Protein AF-A0A960Y5R4-F1 (afdb_monomer_lite)

Radius of gyration: 19.15 Å; chains: 1; bounding box: 52×48×46 Å

Structure (mmCIF, N/CA/C/O backbone):
data_AF-A0A960Y5R4-F1
#
_entry.id   AF-A0A960Y5R4-F1
#
loop_
_atom_site.group_PDB
_atom_site.id
_atom_site.type_symbol
_atom_site.label_atom_id
_atom_site.label_alt_id
_atom_site.label_comp_id
_atom_site.label_asym_id
_atom_site.label_entity_id
_atom_site.label_seq_id
_atom_site.pdbx_PDB_ins_code
_atom_site.Cartn_x
_atom_site.Cartn_y
_atom_site.Cartn_z
_atom_site.occupancy
_atom_site.B_iso_or_equiv
_atom_site.auth_seq_id
_atom_site.auth_comp_id
_atom_site.auth_asym_id
_atom_site.auth_atom_id
_atom_site.pdbx_PDB_model_num
ATOM 1 N N . MET A 1 1 ? -28.288 23.521 11.821 1.00 41.41 1 MET A N 1
ATOM 2 C CA . MET A 1 1 ? -27.654 22.452 11.020 1.00 41.41 1 MET A CA 1
ATOM 3 C C . MET A 1 1 ? -26.180 22.797 10.894 1.00 41.41 1 MET A C 1
ATOM 5 O O . MET A 1 1 ? -25.850 23.719 10.162 1.00 41.41 1 MET A O 1
ATOM 9 N N . THR A 1 2 ? -25.308 22.177 11.687 1.00 49.03 2 THR A N 1
ATOM 10 C CA . THR A 1 2 ? -23.858 22.396 11.593 1.00 49.03 2 THR A CA 1
ATOM 11 C C . THR A 1 2 ? -23.324 21.595 10.409 1.00 49.03 2 THR A C 1
ATOM 13 O O . THR A 1 2 ? -23.603 20.404 10.284 1.00 49.03 2 THR A O 1
ATOM 16 N N . ALA A 1 3 ? -22.623 22.264 9.492 1.00 45.97 3 ALA A N 1
ATOM 17 C CA . ALA A 1 3 ? -21.979 21.599 8.366 1.00 45.97 3 ALA A CA 1
ATOM 18 C C . ALA A 1 3 ? -20.992 20.537 8.889 1.00 45.97 3 ALA A C 1
ATOM 20 O O . ALA A 1 3 ? -20.327 20.786 9.901 1.00 45.97 3 ALA A O 1
ATOM 21 N N . PRO A 1 4 ? -20.887 19.362 8.240 1.00 54.28 4 PRO A N 1
ATOM 22 C CA . PRO A 1 4 ? -19.887 18.377 8.620 1.00 54.28 4 PRO A CA 1
ATOM 23 C C . PRO A 1 4 ? -18.491 19.016 8.533 1.00 54.28 4 PRO A C 1
ATOM 25 O O . PRO A 1 4 ? -18.235 19.785 7.600 1.00 54.28 4 PRO A O 1
ATOM 28 N N . PRO A 1 5 ? -17.596 18.740 9.497 1.00 56.16 5 PRO A N 1
ATOM 29 C CA . PRO A 1 5 ? -16.270 19.341 9.519 1.00 56.16 5 PRO A CA 1
ATOM 30 C C . PRO A 1 5 ? -15.531 19.051 8.203 1.00 56.16 5 PRO A C 1
ATOM 32 O O . PRO A 1 5 ? -15.645 17.943 7.663 1.00 56.16 5 PRO A O 1
ATOM 35 N N . PRO A 1 6 ? -14.784 20.028 7.656 1.00 58.69 6 PRO A N 1
ATOM 36 C CA . PRO A 1 6 ? -14.103 19.861 6.383 1.00 58.69 6 PRO A CA 1
ATOM 37 C C . PRO A 1 6 ? -13.116 18.697 6.465 1.00 58.69 6 PRO A C 1
ATOM 39 O O . PRO A 1 6 ? -12.304 18.596 7.385 1.00 58.69 6 PRO A O 1
ATOM 42 N N . THR A 1 7 ? -13.172 17.797 5.484 1.00 64.44 7 THR A N 1
ATOM 43 C CA . THR A 1 7 ? -12.215 16.695 5.388 1.00 64.44 7 THR A CA 1
ATOM 44 C C . THR A 1 7 ? -10.851 17.246 4.978 1.00 64.44 7 THR A C 1
ATOM 46 O O . THR A 1 7 ? -10.581 17.402 3.785 1.00 64.44 7 THR A O 1
ATOM 49 N N . THR A 1 8 ? -9.978 17.528 5.941 1.00 73.31 8 THR A N 1
ATOM 50 C CA . THR A 1 8 ? -8.611 17.974 5.654 1.00 73.31 8 THR A CA 1
ATOM 51 C C . THR A 1 8 ? -7.826 16.829 5.018 1.00 73.31 8 THR A C 1
ATOM 53 O O . THR A 1 8 ? -7.528 15.817 5.655 1.00 73.31 8 THR A O 1
ATOM 56 N N . ARG A 1 9 ? -7.524 16.955 3.723 1.00 78.38 9 ARG A N 1
ATOM 57 C CA . ARG A 1 9 ? -6.594 16.060 3.026 1.00 78.38 9 ARG A CA 1
ATOM 58 C C . ARG A 1 9 ? -5.165 16.483 3.343 1.00 78.38 9 ARG A C 1
ATOM 60 O O . ARG A 1 9 ? -4.854 17.670 3.336 1.00 78.38 9 ARG A O 1
ATOM 67 N N . LEU A 1 10 ? -4.293 15.509 3.582 1.00 87.56 10 LEU A N 1
ATOM 68 C CA . LEU A 1 10 ? -2.868 15.768 3.763 1.00 87.56 10 LEU A CA 1
ATOM 69 C C . LEU A 1 10 ? -2.205 15.923 2.392 1.00 87.56 10 LEU A C 1
ATOM 71 O O . LEU A 1 10 ? -1.852 14.934 1.751 1.00 87.56 10 LEU A O 1
ATOM 75 N N . ALA A 1 11 ? -2.035 17.172 1.955 1.00 89.12 11 ALA A N 1
ATOM 76 C CA . ALA A 1 11 ? -1.435 17.495 0.661 1.00 89.12 11 ALA A CA 1
ATOM 77 C C . ALA A 1 11 ? -0.023 16.904 0.496 1.00 89.12 11 ALA A C 1
ATOM 79 O O . ALA A 1 11 ? 0.328 16.453 -0.591 1.00 89.12 11 ALA A O 1
ATOM 80 N N . SER A 1 12 ? 0.759 16.829 1.578 1.00 91.31 12 SER A N 1
ATOM 81 C CA . SER A 1 12 ? 2.093 16.216 1.580 1.00 91.31 12 SER A CA 1
ATOM 82 C C . SER A 1 12 ? 2.067 14.731 1.203 1.00 91.31 12 SER A C 1
ATOM 84 O O . SER A 1 12 ? 2.907 14.279 0.429 1.00 91.31 12 SER A O 1
ATOM 86 N N . VAL A 1 13 ? 1.078 13.976 1.695 1.00 90.88 13 VAL A N 1
ATOM 87 C CA . VAL A 1 13 ? 0.918 12.545 1.390 1.00 90.88 13 VAL A CA 1
ATOM 88 C C . VAL A 1 13 ? 0.520 12.349 -0.069 1.00 90.88 13 VAL A C 1
ATOM 90 O O . VAL A 1 13 ? 1.068 11.483 -0.750 1.00 90.88 13 VAL A O 1
ATOM 93 N N . ASP A 1 14 ? -0.415 13.161 -0.563 1.00 90.50 14 ASP A N 1
ATOM 94 C CA . ASP A 1 14 ? -0.856 13.086 -1.954 1.00 90.50 14 ASP A CA 1
ATOM 95 C C . ASP A 1 14 ? 0.278 13.477 -2.925 1.00 90.50 14 ASP A C 1
ATOM 97 O O . ASP A 1 14 ? 0.497 12.769 -3.913 1.00 90.50 14 ASP A O 1
ATOM 101 N N . ALA A 1 15 ? 1.051 14.525 -2.612 1.00 93.06 15 ALA A N 1
ATOM 102 C CA . ALA A 1 15 ? 2.211 14.952 -3.396 1.00 93.06 15 ALA A CA 1
ATOM 103 C C . ALA A 1 15 ? 3.315 13.882 -3.429 1.00 93.06 15 ALA A C 1
ATOM 105 O O . ALA A 1 15 ? 3.788 13.512 -4.504 1.00 93.06 15 ALA A O 1
ATOM 106 N N . LEU A 1 16 ? 3.683 13.323 -2.271 1.00 93.62 16 LEU A N 1
ATOM 107 C CA . LEU A 1 16 ? 4.721 12.294 -2.184 1.00 93.62 16 LEU A CA 1
ATOM 108 C C . LEU A 1 16 ? 4.302 10.987 -2.877 1.00 93.62 16 LEU A C 1
ATOM 110 O O . LEU A 1 16 ? 5.133 10.323 -3.503 1.00 93.62 16 LEU A O 1
ATOM 114 N N . ARG A 1 17 ? 3.010 10.634 -2.842 1.00 90.81 17 ARG A N 1
ATOM 115 C CA . ARG A 1 17 ? 2.483 9.492 -3.604 1.00 90.81 17 ARG A CA 1
ATOM 116 C C . ARG A 1 17 ? 2.622 9.724 -5.108 1.00 90.81 17 ARG A C 1
ATOM 118 O O . ARG A 1 17 ? 3.082 8.825 -5.807 1.00 90.81 17 ARG A O 1
ATOM 125 N N . GLY A 1 18 ? 2.249 10.911 -5.589 1.00 92.94 18 GLY A N 1
ATOM 126 C CA . GLY A 1 18 ? 2.388 11.286 -6.998 1.00 92.94 18 GLY A CA 1
ATOM 127 C C . GLY A 1 18 ? 3.843 11.259 -7.463 1.00 92.94 18 GLY A C 1
ATOM 128 O O . GLY A 1 18 ? 4.144 10.656 -8.490 1.00 92.94 18 GLY A O 1
ATOM 129 N N . LEU A 1 19 ? 4.755 11.818 -6.662 1.00 94.81 19 LEU A N 1
ATOM 130 C CA . LEU A 1 19 ? 6.191 11.790 -6.943 1.00 94.81 19 LEU A CA 1
ATOM 131 C C . LEU A 1 19 ? 6.725 10.356 -7.026 1.00 94.81 19 LEU A C 1
ATOM 133 O O . LEU A 1 19 ? 7.430 10.015 -7.971 1.00 94.81 19 LEU A O 1
ATOM 137 N N . THR A 1 20 ? 6.350 9.499 -6.074 1.00 93.94 20 THR A N 1
ATOM 138 C CA . THR A 1 20 ? 6.778 8.094 -6.075 1.00 93.94 20 THR A CA 1
ATOM 139 C C . THR A 1 20 ? 6.245 7.3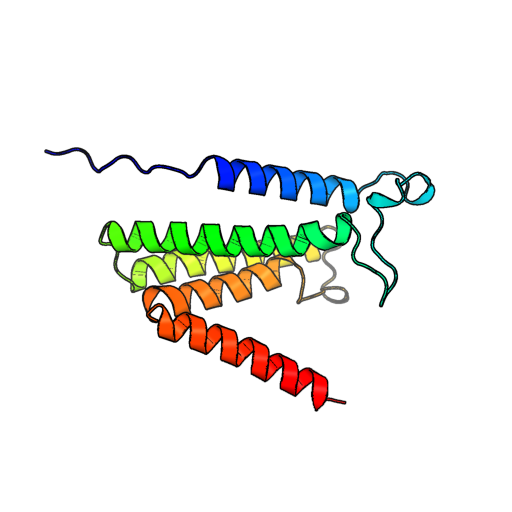43 -7.301 1.00 93.94 20 THR A C 1
ATOM 141 O O . THR A 1 20 ? 6.983 6.579 -7.916 1.00 93.94 20 THR A O 1
ATOM 144 N N . MET A 1 21 ? 4.993 7.586 -7.708 1.00 92.56 21 MET A N 1
ATOM 145 C CA . MET A 1 21 ? 4.428 7.006 -8.935 1.00 92.56 21 MET A CA 1
ATOM 146 C C . MET A 1 21 ? 5.163 7.490 -10.193 1.00 92.56 21 MET A C 1
ATOM 148 O O . MET A 1 21 ? 5.473 6.683 -11.065 1.00 92.56 21 MET A O 1
ATOM 152 N N . ALA A 1 22 ? 5.487 8.782 -10.281 1.00 93.75 22 ALA A N 1
ATOM 153 C CA . ALA A 1 22 ? 6.272 9.319 -11.391 1.00 93.75 22 ALA A CA 1
ATOM 154 C C . ALA A 1 22 ? 7.673 8.686 -11.440 1.00 93.75 22 ALA A C 1
ATOM 156 O O . ALA A 1 22 ? 8.121 8.251 -12.499 1.00 93.75 22 ALA A O 1
ATOM 157 N N . ALA A 1 23 ? 8.331 8.548 -10.285 1.00 92.88 23 ALA A N 1
ATOM 158 C CA . ALA A 1 23 ? 9.627 7.888 -10.182 1.00 92.88 23 ALA A CA 1
ATOM 159 C C . ALA A 1 23 ? 9.562 6.416 -10.627 1.00 92.88 23 ALA A C 1
ATOM 161 O O . ALA A 1 23 ? 10.446 5.974 -11.357 1.00 92.88 23 ALA A O 1
ATOM 162 N N . MET A 1 24 ? 8.498 5.677 -10.274 1.00 93.06 24 MET A N 1
ATOM 163 C CA . MET A 1 24 ? 8.272 4.306 -10.764 1.00 93.06 24 MET A CA 1
ATOM 164 C C . MET A 1 24 ? 8.218 4.234 -12.288 1.00 93.06 24 MET A C 1
ATOM 166 O O . MET A 1 24 ? 8.786 3.317 -12.873 1.00 93.06 24 MET A O 1
ATOM 170 N N . ILE A 1 25 ? 7.541 5.185 -12.936 1.00 91.19 25 ILE A N 1
ATOM 171 C CA . ILE A 1 25 ? 7.448 5.219 -14.400 1.00 91.19 25 ILE A CA 1
ATOM 172 C C . ILE A 1 25 ? 8.839 5.409 -15.007 1.00 91.19 25 ILE A C 1
ATOM 174 O O . ILE A 1 25 ? 9.199 4.658 -15.912 1.00 91.19 25 ILE A O 1
ATOM 178 N N . VAL A 1 26 ? 9.624 6.349 -14.471 1.00 90.44 26 VAL A N 1
ATOM 179 C CA . VAL A 1 26 ? 10.979 6.662 -14.950 1.00 90.44 26 VAL A CA 1
ATOM 180 C C . VAL A 1 26 ? 11.918 5.459 -14.837 1.00 90.44 26 VAL A C 1
ATOM 182 O O . VAL A 1 26 ? 12.619 5.150 -15.796 1.00 90.44 26 VAL A O 1
ATOM 185 N N . VAL A 1 27 ? 11.934 4.761 -13.695 1.00 90.12 27 VAL A N 1
ATOM 186 C CA . VAL A 1 27 ? 12.859 3.626 -13.499 1.00 90.12 27 VAL A CA 1
ATOM 187 C C . VAL A 1 27 ? 12.430 2.365 -14.249 1.00 90.12 27 VAL A C 1
ATOM 189 O O . VAL A 1 27 ? 13.287 1.585 -14.651 1.00 90.12 27 VAL A O 1
ATOM 192 N N . ASN A 1 28 ? 11.125 2.179 -14.478 1.00 89.19 28 ASN A N 1
ATOM 193 C CA . ASN A 1 28 ? 10.607 1.018 -15.207 1.00 89.19 28 ASN A CA 1
ATOM 194 C C . ASN A 1 28 ? 10.622 1.207 -16.729 1.00 89.19 28 ASN A C 1
ATOM 196 O O . ASN A 1 28 ? 10.609 0.219 -17.458 1.00 89.19 28 ASN A O 1
ATOM 200 N N . ASN A 1 29 ? 10.626 2.453 -17.216 1.00 88.12 29 ASN A N 1
ATOM 201 C CA . ASN A 1 29 ? 10.564 2.770 -18.645 1.00 88.12 29 ASN A CA 1
ATOM 202 C C . ASN A 1 29 ? 11.632 3.807 -19.037 1.00 88.12 29 ASN A C 1
ATOM 204 O O . ASN A 1 29 ? 11.289 4.902 -19.486 1.00 88.12 29 ASN A O 1
ATOM 208 N N . PRO A 1 30 ? 12.933 3.490 -18.912 1.00 83.00 30 PRO A N 1
ATOM 209 C CA . PRO A 1 30 ? 14.006 4.443 -19.207 1.00 83.00 30 PRO A CA 1
ATOM 210 C C . PRO A 1 30 ? 14.184 4.742 -20.709 1.00 83.00 30 PRO A C 1
ATOM 212 O O . PRO A 1 30 ? 15.068 5.512 -21.080 1.00 83.00 30 PRO A O 1
ATOM 215 N N . GLY A 1 31 ? 13.406 4.106 -21.595 1.00 84.31 31 GLY A N 1
ATOM 216 C CA . GLY A 1 31 ? 13.575 4.152 -23.052 1.00 84.31 31 GLY A CA 1
ATOM 217 C C . GLY A 1 31 ? 14.774 3.324 -23.526 1.00 84.31 31 GLY A C 1
ATOM 218 O O . GLY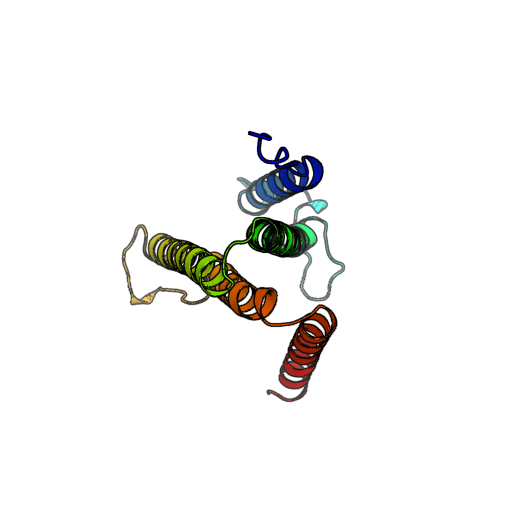 A 1 31 ? 14.609 2.395 -24.309 1.00 84.31 31 GLY A O 1
ATOM 219 N N . SER A 1 32 ? 15.967 3.603 -22.990 1.00 85.19 32 SER A N 1
ATOM 220 C CA . SER A 1 32 ? 17.185 2.817 -23.207 1.00 85.19 32 SER A CA 1
ATOM 221 C C . SER A 1 32 ? 17.864 2.464 -21.884 1.00 85.19 32 SER A C 1
ATOM 223 O O . SER A 1 32 ? 18.354 3.331 -21.159 1.00 85.19 32 SER A O 1
ATOM 225 N N . TRP A 1 33 ? 17.955 1.165 -21.594 1.00 82.81 33 TRP A N 1
ATOM 226 C CA . TRP A 1 33 ? 18.627 0.648 -20.397 1.00 82.81 33 TRP A CA 1
ATOM 227 C C . TRP A 1 33 ? 20.133 0.950 -20.374 1.00 82.81 33 TRP A C 1
ATOM 229 O O . TRP A 1 33 ? 20.714 1.068 -19.296 1.00 82.81 33 TRP A O 1
ATOM 239 N N . SER A 1 34 ? 20.770 1.110 -21.542 1.00 82.00 34 SER A N 1
ATOM 240 C CA . SER A 1 34 ? 22.205 1.413 -21.649 1.00 82.00 34 SER A CA 1
ATOM 241 C C . SER A 1 34 ? 22.533 2.886 -21.392 1.00 82.00 34 SER A C 1
ATOM 243 O O . SER A 1 34 ? 23.625 3.189 -20.919 1.00 82.00 34 SER A O 1
ATOM 245 N N . ALA A 1 35 ? 21.585 3.795 -21.639 1.00 83.62 35 ALA A N 1
ATOM 246 C CA . ALA A 1 35 ? 21.726 5.230 -21.371 1.00 83.62 35 ALA A CA 1
ATOM 247 C C . ALA A 1 35 ? 21.244 5.633 -19.961 1.00 83.62 35 ALA A C 1
ATOM 249 O O . ALA A 1 35 ? 21.276 6.805 -19.587 1.00 83.62 35 ALA A O 1
ATOM 250 N N . MET A 1 36 ? 20.777 4.668 -19.168 1.00 85.44 36 MET A N 1
ATOM 251 C CA . MET A 1 36 ? 20.159 4.914 -17.873 1.00 85.44 36 MET A CA 1
ATOM 252 C C . MET A 1 36 ? 21.190 5.327 -16.817 1.00 85.44 36 MET A C 1
ATOM 254 O O . MET A 1 36 ? 22.149 4.602 -16.526 1.00 85.44 36 MET A O 1
ATOM 258 N N . HIS A 1 37 ? 20.961 6.487 -16.197 1.00 85.06 37 HIS A N 1
ATOM 259 C CA . HIS A 1 37 ? 21.876 7.045 -15.206 1.00 85.06 37 HIS A CA 1
ATOM 260 C C . HIS A 1 37 ? 22.150 6.039 -14.063 1.00 85.06 37 HIS A C 1
ATOM 262 O O . HIS A 1 37 ? 21.203 5.450 -13.534 1.00 85.06 37 HIS A O 1
ATOM 268 N N . PRO A 1 38 ? 23.413 5.830 -13.631 1.00 84.44 38 PRO A N 1
ATOM 269 C CA . PRO A 1 38 ? 23.778 4.795 -12.655 1.00 84.44 38 PRO A CA 1
ATOM 270 C C . PRO A 1 38 ? 22.986 4.800 -11.344 1.00 84.44 38 PRO A C 1
ATOM 272 O O . PRO A 1 38 ? 22.731 3.731 -10.787 1.00 84.44 38 PRO A O 1
ATOM 275 N N . TRP A 1 39 ? 22.577 5.985 -10.888 1.00 83.75 39 TRP A N 1
ATOM 276 C CA . TRP A 1 39 ? 21.774 6.178 -9.678 1.00 83.75 39 TRP A CA 1
ATOM 277 C C . TRP A 1 39 ? 20.316 5.721 -9.813 1.00 83.75 39 TRP A C 1
ATOM 279 O O . TRP A 1 39 ? 19.677 5.427 -8.808 1.00 83.75 39 TRP A O 1
ATOM 289 N N . LEU A 1 40 ? 19.789 5.650 -11.036 1.00 85.44 40 LEU A N 1
ATOM 290 C CA . LEU A 1 40 ? 18.430 5.178 -11.307 1.00 85.44 40 LEU A CA 1
ATOM 291 C C . LEU A 1 40 ? 18.376 3.668 -11.559 1.00 85.44 40 LEU A C 1
ATOM 293 O O . LEU A 1 40 ? 17.288 3.113 -11.641 1.00 85.44 40 LEU A O 1
ATOM 297 N N . ARG A 1 41 ? 19.525 2.992 -11.686 1.00 86.69 41 ARG A N 1
ATOM 298 C CA . ARG A 1 41 ? 19.603 1.537 -11.894 1.00 86.69 41 ARG A CA 1
ATOM 299 C C . ARG A 1 41 ? 19.401 0.783 -10.575 1.00 86.69 41 ARG A C 1
ATOM 301 O O . ARG A 1 41 ? 19.802 1.272 -9.526 1.00 86.69 41 ARG A O 1
ATOM 308 N N . HIS A 1 42 ? 18.826 -0.416 -10.640 1.00 89.06 42 HIS A N 1
ATOM 309 C CA . HIS A 1 42 ? 18.585 -1.295 -9.485 1.00 89.06 42 HIS A CA 1
ATOM 310 C C . HIS A 1 42 ? 19.848 -1.985 -9.011 1.00 89.06 42 HIS A C 1
ATOM 312 O O . HIS A 1 42 ? 20.533 -2.578 -9.844 1.00 89.06 42 HIS A O 1
ATOM 318 N N . ALA A 1 43 ? 20.184 -1.909 -7.717 1.00 88.38 43 ALA A N 1
ATOM 319 C CA . ALA A 1 43 ? 21.386 -2.526 -7.145 1.00 88.38 43 ALA A CA 1
ATOM 320 C C . ALA A 1 43 ? 21.546 -4.006 -7.541 1.00 88.38 43 ALA A C 1
ATOM 322 O O . ALA A 1 43 ? 20.551 -4.723 -7.654 1.00 88.38 43 ALA A O 1
ATOM 323 N N . PRO A 1 44 ? 22.789 -4.478 -7.772 1.00 88.31 44 PRO A N 1
ATOM 324 C CA . PRO A 1 44 ? 23.021 -5.910 -7.858 1.00 88.31 44 PRO A CA 1
ATOM 325 C C . PRO A 1 44 ? 22.600 -6.567 -6.541 1.00 88.31 44 PRO A C 1
ATOM 327 O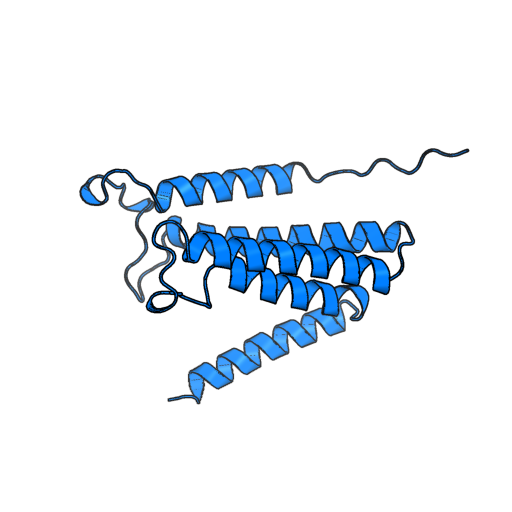 O . PRO A 1 44 ? 22.615 -5.939 -5.480 1.00 88.31 44 PRO A O 1
ATOM 330 N N . TRP A 1 45 ? 22.230 -7.840 -6.612 1.00 85.12 45 TRP A N 1
ATOM 331 C CA . TRP A 1 45 ? 21.823 -8.598 -5.436 1.00 85.12 45 TRP A CA 1
ATOM 332 C C . TRP A 1 45 ? 22.921 -8.588 -4.360 1.00 85.12 45 TRP A C 1
ATOM 334 O O . TRP A 1 45 ? 24.088 -8.822 -4.667 1.00 85.12 45 TRP A O 1
ATOM 344 N N . GLY A 1 46 ? 22.558 -8.278 -3.112 1.00 82.00 46 GLY A N 1
ATOM 345 C CA . GLY A 1 46 ? 23.509 -8.117 -2.001 1.00 82.00 46 GLY A CA 1
ATOM 346 C C . GLY A 1 46 ? 24.321 -6.812 -2.016 1.00 82.00 46 GLY A C 1
ATOM 347 O O . GLY A 1 46 ? 25.131 -6.588 -1.121 1.00 82.00 46 GLY A O 1
ATOM 348 N N . GLY A 1 47 ? 24.114 -5.944 -3.010 1.00 84.81 47 GLY A N 1
ATOM 349 C CA . GLY A 1 47 ? 24.702 -4.609 -3.062 1.00 84.81 47 GLY A CA 1
ATOM 350 C C . GLY A 1 47 ? 23.967 -3.595 -2.184 1.00 84.81 47 GLY A C 1
ATOM 351 O O . GLY A 1 47 ? 22.865 -3.834 -1.691 1.00 84.81 47 GLY A O 1
ATOM 352 N N . TRP A 1 48 ? 24.573 -2.418 -2.026 1.00 84.25 48 TRP A N 1
ATOM 353 C CA . TRP A 1 48 ? 23.939 -1.299 -1.332 1.00 84.25 48 TRP A CA 1
ATOM 354 C C . TRP A 1 48 ? 22.702 -0.805 -2.103 1.00 84.25 48 TRP A C 1
ATOM 356 O O . TRP A 1 48 ? 22.809 -0.604 -3.319 1.00 84.25 48 TRP A O 1
ATOM 366 N N . PRO A 1 49 ? 21.555 -0.576 -1.429 1.00 85.75 49 PRO A N 1
ATOM 367 C CA . PRO A 1 49 ? 20.341 -0.094 -2.078 1.00 85.75 49 PRO A CA 1
ATOM 368 C C . PRO A 1 49 ? 20.585 1.216 -2.827 1.00 85.75 49 PRO A C 1
ATOM 370 O O . PRO A 1 49 ? 21.141 2.168 -2.276 1.00 85.75 49 PRO A O 1
ATOM 373 N N . ARG A 1 50 ? 20.138 1.281 -4.081 1.00 88.19 50 ARG A N 1
ATOM 374 C CA . ARG A 1 50 ? 20.149 2.507 -4.884 1.00 88.19 50 ARG A CA 1
ATOM 375 C C . ARG A 1 50 ? 18.825 3.255 -4.733 1.00 88.19 50 ARG A C 1
ATOM 377 O O . ARG A 1 50 ? 17.827 2.653 -4.339 1.00 88.19 50 ARG A O 1
ATOM 384 N N . PRO A 1 51 ? 18.758 4.555 -5.080 1.00 87.62 51 PRO A N 1
ATOM 385 C CA . PRO A 1 51 ? 17.511 5.317 -5.012 1.00 87.62 51 PRO A CA 1
ATOM 386 C C . PRO A 1 51 ? 16.320 4.631 -5.692 1.00 87.62 51 PRO A C 1
ATOM 388 O O . PRO A 1 51 ? 15.213 4.679 -5.166 1.00 87.62 51 PRO A O 1
ATOM 391 N N . ALA A 1 52 ? 16.551 3.935 -6.810 1.00 88.94 52 ALA A N 1
ATOM 392 C CA . ALA A 1 52 ? 15.519 3.171 -7.510 1.00 88.94 52 ALA A CA 1
ATOM 393 C C . ALA A 1 52 ? 14.907 2.037 -6.669 1.00 88.94 52 ALA A C 1
ATOM 395 O O . ALA A 1 52 ? 13.713 1.758 -6.779 1.00 88.94 52 ALA A O 1
ATOM 396 N N . ASP A 1 53 ? 15.697 1.431 -5.782 1.00 90.50 53 ASP A N 1
ATOM 397 C CA . ASP A 1 53 ? 15.275 0.323 -4.922 1.00 90.50 53 ASP A CA 1
ATOM 398 C C . ASP A 1 53 ? 14.392 0.803 -3.757 1.00 90.50 53 ASP A C 1
ATOM 400 O O . ASP A 1 53 ? 13.611 0.029 -3.205 1.00 90.50 53 ASP A O 1
ATOM 404 N N . LEU A 1 54 ? 14.452 2.097 -3.413 1.00 91.12 54 LEU A N 1
ATOM 405 C CA . LEU A 1 54 ? 13.646 2.706 -2.348 1.00 91.12 54 LEU A CA 1
ATOM 406 C C . LEU A 1 54 ? 12.260 3.166 -2.815 1.00 91.12 54 LEU A C 1
ATOM 408 O O . LEU A 1 54 ? 11.372 3.377 -1.984 1.00 91.12 54 LEU A O 1
ATOM 412 N N . ILE A 1 55 ? 12.043 3.294 -4.126 1.00 92.94 55 ILE A N 1
ATOM 413 C CA . ILE A 1 55 ? 10.782 3.790 -4.695 1.00 92.94 55 ILE A CA 1
ATOM 414 C C . ILE A 1 55 ? 9.618 2.869 -4.308 1.00 92.94 55 ILE A C 1
ATOM 416 O O . ILE A 1 55 ? 8.598 3.328 -3.791 1.00 92.94 55 ILE A O 1
ATOM 420 N N . PHE A 1 56 ? 9.763 1.559 -4.524 1.00 90.25 56 PHE A N 1
ATOM 421 C CA . PHE A 1 56 ? 8.691 0.601 -4.247 1.00 90.25 56 PHE A CA 1
ATOM 422 C C . PHE A 1 56 ? 8.358 0.465 -2.747 1.00 90.25 56 PHE A C 1
ATOM 424 O O . PHE A 1 56 ? 7.177 0.574 -2.404 1.00 90.25 56 PHE A O 1
ATOM 431 N N . PRO A 1 57 ? 9.337 0.330 -1.828 1.00 91.75 57 PRO A N 1
ATOM 432 C CA . PRO A 1 57 ? 9.079 0.385 -0.387 1.00 91.75 57 PRO A CA 1
ATOM 433 C C . PRO A 1 57 ? 8.381 1.676 0.058 1.00 91.75 57 PRO A C 1
ATOM 435 O O . PRO A 1 57 ? 7.407 1.624 0.811 1.00 91.75 57 PRO A O 1
ATOM 438 N N . THR A 1 58 ? 8.822 2.829 -0.457 1.00 93.75 58 THR A N 1
ATOM 439 C CA . THR A 1 58 ? 8.211 4.132 -0.145 1.00 93.75 58 THR A CA 1
ATOM 440 C C . THR A 1 58 ? 6.753 4.180 -0.597 1.00 93.75 58 THR A C 1
ATOM 442 O O . THR A 1 58 ? 5.873 4.620 0.143 1.00 93.75 58 THR A O 1
ATOM 445 N N . PHE A 1 59 ? 6.462 3.661 -1.789 1.00 93.19 59 PHE A N 1
ATOM 446 C CA . PHE A 1 59 ? 5.100 3.574 -2.299 1.00 93.19 59 PHE A CA 1
ATOM 447 C C . PHE A 1 59 ? 4.200 2.707 -1.417 1.00 93.19 59 PHE A C 1
ATOM 449 O O . PHE A 1 59 ? 3.104 3.139 -1.057 1.00 93.19 59 PHE A O 1
ATOM 456 N N . LEU A 1 60 ? 4.655 1.509 -1.035 1.00 92.19 60 LEU A N 1
ATOM 457 C CA . LEU A 1 60 ? 3.880 0.617 -0.168 1.00 92.19 60 LEU A CA 1
ATOM 458 C C . LEU A 1 60 ? 3.619 1.237 1.208 1.00 92.19 60 LEU A C 1
ATOM 460 O O . LEU A 1 60 ? 2.500 1.139 1.718 1.00 92.19 60 LEU A O 1
ATOM 464 N N . PHE A 1 61 ? 4.604 1.936 1.775 1.00 93.25 61 PHE A N 1
ATOM 465 C CA . PHE A 1 61 ? 4.423 2.694 3.011 1.00 93.25 61 PHE A CA 1
ATOM 466 C C . PHE A 1 61 ? 3.308 3.742 2.872 1.00 93.25 61 PHE A C 1
ATOM 468 O O . PHE A 1 61 ? 2.385 3.788 3.687 1.00 93.25 61 PHE A O 1
ATOM 475 N N . LEU A 1 62 ? 3.324 4.532 1.794 1.00 93.56 62 LEU A N 1
ATOM 476 C CA . LEU A 1 62 ? 2.300 5.550 1.536 1.00 93.56 62 LEU A CA 1
ATOM 477 C C . LEU A 1 62 ? 0.916 4.956 1.282 1.00 93.56 62 LEU A C 1
ATOM 479 O O . LEU A 1 62 ? -0.084 5.548 1.696 1.00 93.56 62 LEU A O 1
ATOM 483 N N . VAL A 1 63 ? 0.835 3.794 0.627 1.00 91.94 63 VAL A N 1
ATOM 484 C CA . VAL A 1 63 ? -0.419 3.041 0.476 1.00 91.94 63 VAL A CA 1
ATOM 485 C C . VAL A 1 63 ? -0.962 2.637 1.849 1.00 91.94 63 VAL A C 1
ATOM 487 O O . VAL A 1 63 ? -2.152 2.834 2.107 1.00 91.94 63 VAL A O 1
ATOM 490 N N . GLY A 1 64 ? -0.109 2.149 2.752 1.00 92.31 64 GLY A N 1
ATOM 491 C CA . GLY A 1 64 ? -0.478 1.817 4.131 1.00 92.31 64 GLY A CA 1
ATOM 492 C C . GLY A 1 64 ? -0.996 3.027 4.915 1.00 92.31 64 GLY A C 1
ATOM 493 O O . GLY A 1 64 ? -2.112 2.991 5.437 1.00 92.31 64 GLY A O 1
ATOM 494 N N . VAL A 1 65 ? -0.245 4.133 4.919 1.00 92.44 65 VAL A N 1
ATOM 495 C CA . VAL A 1 65 ? -0.644 5.397 5.570 1.00 92.44 65 VAL A CA 1
ATOM 496 C C . VAL A 1 65 ? -1.969 5.911 5.005 1.00 92.44 65 VAL A C 1
ATOM 498 O O . VAL A 1 65 ? -2.896 6.217 5.755 1.00 92.44 65 VAL A O 1
ATOM 501 N N . SER A 1 66 ? -2.104 5.944 3.676 1.00 91.00 66 SER A N 1
ATOM 502 C CA . SER A 1 66 ? -3.337 6.373 3.005 1.00 91.00 66 SER A CA 1
ATOM 503 C C . SER A 1 66 ? -4.530 5.498 3.393 1.00 91.00 66 SER A C 1
ATOM 505 O O . SER A 1 66 ? -5.641 6.004 3.550 1.00 91.00 66 SER A O 1
ATOM 507 N N . THR A 1 67 ? -4.308 4.193 3.565 1.00 91.69 67 THR A N 1
ATOM 508 C CA . THR A 1 67 ? -5.342 3.238 3.978 1.00 91.69 67 THR A CA 1
ATOM 509 C C . THR A 1 67 ? -5.792 3.508 5.408 1.00 91.69 67 THR A C 1
ATOM 511 O O . THR A 1 67 ? -6.989 3.673 5.633 1.00 91.69 67 THR A O 1
ATOM 514 N N . ALA A 1 68 ? -4.861 3.635 6.357 1.00 91.88 68 ALA A N 1
ATOM 515 C CA . ALA A 1 68 ? -5.182 3.932 7.753 1.00 91.88 68 ALA A CA 1
ATOM 516 C C . ALA A 1 68 ? -5.966 5.250 7.885 1.00 91.88 68 ALA A C 1
ATOM 518 O O . ALA A 1 68 ? -7.030 5.277 8.499 1.00 91.88 68 ALA A O 1
ATOM 519 N N . LEU A 1 69 ? -5.516 6.317 7.215 1.00 91.31 69 LEU A N 1
ATOM 520 C CA . LEU A 1 69 ? -6.207 7.613 7.210 1.00 91.31 69 LEU A CA 1
ATOM 521 C C . LEU A 1 69 ? -7.583 7.557 6.527 1.00 91.31 69 LEU A C 1
ATOM 523 O O . LEU A 1 69 ? -8.501 8.285 6.904 1.00 91.31 69 LEU A O 1
ATOM 527 N N . ALA A 1 70 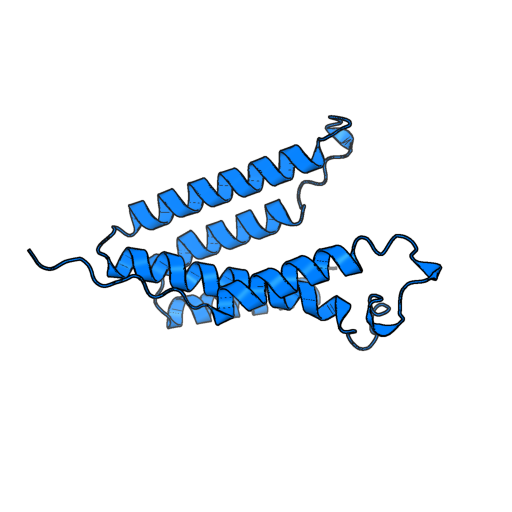? -7.752 6.743 5.483 1.00 90.06 70 ALA A N 1
ATOM 528 C CA . ALA A 1 70 ? -9.035 6.608 4.796 1.00 90.06 70 ALA A CA 1
ATOM 529 C C . ALA A 1 70 ? -10.055 5.807 5.615 1.00 90.06 70 ALA A C 1
ATOM 531 O O . ALA A 1 70 ? -11.226 6.185 5.650 1.00 90.06 70 ALA A O 1
ATOM 532 N N . LEU A 1 71 ? -9.628 4.717 6.257 1.00 92.00 71 LEU A N 1
ATOM 533 C CA . LEU A 1 71 ? -10.498 3.889 7.090 1.00 92.00 71 LEU A CA 1
ATOM 534 C C . LEU A 1 71 ? -10.835 4.595 8.408 1.00 92.00 71 LEU A C 1
ATOM 536 O O . LEU A 1 71 ? -12.012 4.641 8.759 1.00 92.00 71 LEU A O 1
ATOM 540 N N . GLY A 1 72 ? -9.843 5.203 9.071 1.00 91.06 72 GLY A N 1
ATOM 541 C CA . GLY A 1 72 ? -10.019 5.965 10.312 1.00 91.06 72 GLY A CA 1
ATOM 542 C C . GLY A 1 72 ? -11.065 7.063 10.158 1.00 91.06 72 GLY A C 1
ATOM 543 O O . GLY A 1 72 ? -12.094 7.016 10.817 1.00 91.06 72 GLY A O 1
ATOM 544 N N . ARG A 1 73 ? -10.918 7.933 9.149 1.00 90.12 73 ARG A N 1
ATOM 545 C CA . ARG A 1 73 ? -11.897 9.004 8.878 1.00 90.12 73 ARG A CA 1
ATOM 546 C C . ARG A 1 73 ? -13.329 8.511 8.685 1.00 90.12 73 ARG A C 1
ATOM 548 O O . ARG A 1 73 ? -14.267 9.222 9.023 1.00 90.12 73 ARG A O 1
ATOM 555 N N . ARG A 1 74 ? -13.527 7.328 8.093 1.00 91.06 74 ARG A N 1
ATOM 556 C CA . ARG A 1 74 ? -14.879 6.777 7.912 1.00 91.06 74 ARG A CA 1
ATOM 557 C C . ARG A 1 74 ? -15.456 6.257 9.221 1.00 91.06 74 ARG A C 1
ATOM 559 O O . ARG A 1 74 ? -16.650 6.425 9.439 1.00 91.06 74 ARG A O 1
ATOM 566 N N . LEU A 1 75 ? -14.627 5.640 10.059 1.00 91.56 75 LEU A N 1
ATOM 567 C CA . LEU A 1 75 ? -15.027 5.203 11.394 1.00 91.56 75 LEU A CA 1
ATOM 568 C C . LEU A 1 75 ? -15.335 6.411 12.292 1.00 91.56 75 LEU A C 1
ATOM 570 O O . LEU A 1 75 ? -16.380 6.422 12.932 1.00 91.56 75 LEU A O 1
ATOM 574 N N . ASP A 1 76 ? -14.503 7.454 12.251 1.00 90.75 76 ASP A N 1
ATOM 575 C CA . ASP A 1 76 ? -14.704 8.704 13.001 1.00 90.75 76 ASP A CA 1
ATOM 576 C C . ASP A 1 76 ? -15.978 9.444 12.561 1.00 90.75 76 ASP A C 1
ATOM 578 O O . ASP A 1 76 ? -16.655 10.072 13.369 1.00 90.75 76 ASP A O 1
ATOM 582 N N . ALA A 1 77 ? -16.354 9.321 11.284 1.00 89.94 77 ALA A N 1
ATOM 583 C CA . ALA A 1 77 ? -17.613 9.834 10.743 1.00 89.94 77 ALA A CA 1
ATOM 584 C C . ALA A 1 77 ? -18.847 8.973 11.103 1.00 89.94 77 ALA A C 1
ATOM 586 O O . ALA A 1 77 ? -19.927 9.196 10.558 1.00 89.94 77 ALA A O 1
ATOM 587 N N . GLY A 1 78 ? -18.700 7.973 11.977 1.00 91.00 78 GLY A N 1
ATOM 588 C CA . GLY A 1 78 ? -19.796 7.134 12.468 1.00 91.00 78 GLY A CA 1
ATOM 589 C C . GLY A 1 78 ? -20.185 5.969 11.555 1.00 91.00 78 GLY A C 1
ATOM 590 O O . GLY A 1 78 ? -21.204 5.323 11.799 1.00 91.00 78 GLY A O 1
ATOM 591 N N . ALA A 1 79 ? -19.412 5.663 10.505 1.00 92.38 79 ALA A N 1
ATOM 592 C CA . ALA A 1 79 ? -19.703 4.501 9.667 1.00 92.38 79 ALA A CA 1
ATOM 593 C C . ALA A 1 79 ? -19.479 3.193 10.440 1.00 92.38 79 ALA A C 1
ATOM 595 O O . ALA A 1 79 ? -18.507 3.043 11.185 1.00 92.38 79 ALA A O 1
ATOM 596 N N . SER A 1 80 ? -20.339 2.198 10.206 1.00 94.56 80 SER A N 1
ATOM 597 C CA . SER A 1 80 ? -20.174 0.894 10.843 1.00 94.56 80 SER A CA 1
ATOM 598 C C . SER A 1 80 ? -18.890 0.201 10.365 1.00 94.56 80 SER A C 1
ATOM 600 O O . SER A 1 80 ? -18.466 0.319 9.208 1.00 94.56 80 SER A O 1
ATOM 602 N N . ARG A 1 81 ? -18.277 -0.600 11.247 1.00 92.81 81 ARG A N 1
ATOM 603 C CA . ARG A 1 81 ? -17.084 -1.404 10.915 1.00 92.81 81 ARG A CA 1
ATOM 604 C C . ARG A 1 81 ? -17.332 -2.319 9.712 1.00 92.81 81 ARG A C 1
ATOM 606 O O . ARG A 1 81 ? -16.431 -2.526 8.894 1.00 92.81 81 ARG A O 1
ATOM 613 N N . ALA A 1 82 ? -18.549 -2.854 9.598 1.00 93.88 82 ALA A N 1
ATOM 614 C CA . ALA A 1 82 ? -18.961 -3.719 8.500 1.00 93.88 82 ALA A CA 1
ATOM 615 C C . ALA A 1 82 ? -19.012 -2.958 7.167 1.00 93.88 82 ALA A C 1
ATOM 617 O O . ALA A 1 82 ? -18.469 -3.446 6.176 1.00 93.88 82 ALA A O 1
ATOM 618 N N . ASP A 1 83 ? -19.570 -1.746 7.147 1.00 93.62 83 ASP A N 1
ATOM 619 C CA . ASP A 1 83 ? -19.682 -0.934 5.929 1.00 93.62 83 ASP A CA 1
ATOM 620 C C . ASP A 1 83 ? -18.323 -0.446 5.434 1.00 93.62 83 ASP A C 1
ATOM 622 O O . ASP A 1 83 ? -18.039 -0.461 4.230 1.00 93.62 83 ASP A O 1
ATOM 626 N N . VAL A 1 84 ? -17.454 -0.044 6.365 1.00 93.44 84 VAL A N 1
ATOM 627 C CA . VAL A 1 84 ? -16.074 0.344 6.060 1.00 93.44 84 VAL A CA 1
ATOM 628 C C . VAL A 1 84 ? -15.309 -0.842 5.472 1.00 93.44 84 VAL A C 1
ATOM 630 O O . VAL A 1 84 ? -14.723 -0.709 4.395 1.00 93.44 84 VAL A O 1
ATOM 633 N N . THR A 1 85 ? -15.390 -2.013 6.115 1.00 94.44 85 THR A N 1
ATOM 634 C CA . THR A 1 85 ? -14.743 -3.244 5.633 1.00 94.44 85 THR A CA 1
ATOM 635 C C . THR A 1 85 ? -15.277 -3.642 4.255 1.00 94.44 85 THR A C 1
ATOM 637 O O . THR A 1 85 ? -14.495 -3.858 3.334 1.00 94.44 85 THR A O 1
ATOM 640 N N . ARG A 1 86 ? -16.602 -3.701 4.068 1.00 95.00 86 ARG A N 1
ATOM 641 C CA . ARG A 1 86 ? -17.238 -4.123 2.807 1.00 95.00 86 ARG A CA 1
ATOM 642 C C . ARG A 1 86 ? -16.830 -3.228 1.643 1.00 95.00 86 ARG A C 1
ATOM 644 O O . ARG A 1 86 ? -16.461 -3.715 0.576 1.00 95.00 86 ARG A O 1
ATOM 651 N N . ALA A 1 87 ? -16.880 -1.915 1.841 1.00 93.56 87 ALA A N 1
ATOM 652 C CA . ALA A 1 87 ? -16.493 -0.961 0.812 1.00 93.56 87 ALA A CA 1
ATOM 653 C C . ALA A 1 87 ? -15.000 -1.064 0.456 1.00 93.56 87 ALA A C 1
ATOM 655 O O . ALA A 1 87 ? -14.644 -0.945 -0.717 1.00 93.56 87 ALA A O 1
ATOM 656 N N . ALA A 1 88 ? -14.136 -1.308 1.446 1.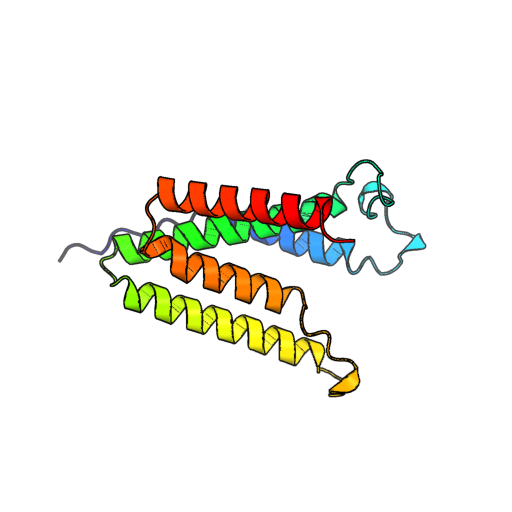00 93.94 88 ALA A N 1
ATOM 657 C CA . ALA A 1 88 ? -12.715 -1.538 1.214 1.00 93.94 88 ALA A CA 1
ATOM 658 C C . ALA A 1 88 ? -12.465 -2.859 0.465 1.00 93.94 88 ALA A C 1
ATOM 660 O O . ALA A 1 88 ? -11.753 -2.859 -0.534 1.00 93.94 88 ALA A O 1
ATOM 661 N N . LEU A 1 89 ? -13.117 -3.960 0.848 1.00 95.44 89 LEU A N 1
ATOM 662 C CA . LEU A 1 89 ? -13.001 -5.243 0.144 1.00 95.44 89 LEU A CA 1
ATOM 663 C C . LEU A 1 89 ? -13.479 -5.160 -1.309 1.00 95.44 89 LEU A C 1
ATOM 665 O O . LEU A 1 89 ? -12.836 -5.715 -2.193 1.00 95.44 89 LEU A O 1
ATOM 669 N N . ARG A 1 90 ? -14.543 -4.399 -1.595 1.00 95.44 90 ARG A N 1
ATOM 670 C CA . ARG A 1 90 ? -14.977 -4.144 -2.979 1.00 95.44 90 ARG A CA 1
ATOM 671 C C . ARG A 1 90 ? -13.897 -3.428 -3.794 1.00 95.44 90 ARG A C 1
ATOM 673 O O . ARG A 1 90 ? -13.672 -3.767 -4.952 1.00 95.44 90 ARG A O 1
ATOM 680 N N . ARG A 1 91 ? -13.201 -2.459 -3.190 1.00 94.06 91 ARG A N 1
ATOM 681 C CA . ARG A 1 91 ? -12.063 -1.774 -3.823 1.00 94.06 91 ARG A CA 1
ATOM 682 C C . ARG A 1 91 ? -10.881 -2.724 -4.036 1.00 94.06 91 ARG A C 1
ATOM 684 O O . ARG A 1 91 ? -10.265 -2.671 -5.095 1.00 94.06 91 ARG A O 1
ATOM 691 N N . ALA A 1 92 ? -10.597 -3.594 -3.066 1.00 95.00 92 ALA A N 1
ATOM 692 C CA . ALA A 1 92 ? -9.572 -4.629 -3.181 1.00 95.00 92 ALA A CA 1
ATOM 693 C C . ALA A 1 92 ? -9.875 -5.583 -4.346 1.00 95.00 92 ALA A C 1
ATOM 695 O O . ALA A 1 92 ? -9.009 -5.822 -5.178 1.00 95.00 92 ALA A O 1
ATOM 696 N N . GLY A 1 93 ? -11.124 -6.050 -4.452 1.00 95.00 93 GLY A N 1
ATOM 697 C CA . GLY A 1 93 ? -11.586 -6.890 -5.556 1.00 95.00 93 GLY A CA 1
ATOM 698 C C . GLY A 1 93 ? -11.429 -6.203 -6.911 1.00 95.00 93 GLY A C 1
ATOM 699 O O . GLY A 1 93 ? -10.883 -6.797 -7.831 1.00 95.00 93 GLY A O 1
ATOM 700 N N . GLY A 1 94 ? -11.803 -4.923 -7.020 1.00 94.56 94 GLY A N 1
ATOM 701 C CA . GLY A 1 94 ? -11.573 -4.141 -8.239 1.00 94.56 94 GLY A CA 1
ATOM 702 C C . GLY A 1 94 ? -10.092 -4.042 -8.623 1.00 94.56 94 GLY A C 1
ATOM 703 O O . GLY A 1 94 ? -9.753 -4.218 -9.788 1.00 94.56 94 GLY A O 1
ATOM 704 N N . LEU A 1 95 ? -9.200 -3.824 -7.650 1.00 91.94 95 LEU A N 1
ATOM 705 C CA . LEU A 1 95 ? -7.754 -3.779 -7.893 1.00 91.94 95 LEU A CA 1
ATOM 706 C C . LEU A 1 95 ? -7.195 -5.146 -8.314 1.00 91.94 95 LEU A C 1
ATOM 708 O O . LEU A 1 95 ? -6.348 -5.217 -9.201 1.00 91.94 95 LEU A O 1
ATOM 712 N N . PHE A 1 96 ? -7.684 -6.222 -7.698 1.00 93.19 96 PHE A N 1
ATOM 713 C CA . PHE A 1 96 ? -7.297 -7.587 -8.037 1.00 93.19 96 PHE A CA 1
ATOM 714 C C . PHE A 1 96 ? -7.720 -7.945 -9.464 1.00 93.19 96 PHE A C 1
ATOM 716 O O . PHE A 1 96 ? -6.887 -8.375 -10.257 1.00 93.19 96 PHE A O 1
ATOM 723 N N . LEU A 1 97 ? -8.990 -7.705 -9.807 1.00 91.69 97 LEU A N 1
ATOM 724 C CA . LEU A 1 97 ? -9.536 -7.957 -11.142 1.00 91.69 97 LEU A CA 1
ATOM 725 C C . LEU A 1 97 ? -8.832 -7.118 -12.207 1.00 91.69 97 LEU A C 1
ATOM 727 O O . LEU A 1 97 ? -8.500 -7.641 -13.265 1.00 91.69 97 LEU A O 1
ATOM 731 N N . LEU A 1 98 ? -8.543 -5.847 -11.913 1.00 91.44 98 LEU A N 1
ATOM 732 C CA . LEU A 1 98 ? -7.752 -5.001 -12.802 1.00 91.44 98 LEU A CA 1
ATOM 733 C C . LEU A 1 98 ? -6.347 -5.577 -13.017 1.00 91.44 98 LEU A C 1
ATOM 735 O O . LEU A 1 98 ? -5.870 -5.610 -14.145 1.00 91.44 98 LEU A O 1
ATOM 739 N N . GLY A 1 99 ? -5.698 -6.063 -11.957 1.00 88.38 99 GLY A N 1
ATOM 740 C CA . GLY A 1 99 ? -4.396 -6.721 -12.060 1.00 88.38 99 GLY A CA 1
ATOM 741 C C . GLY A 1 99 ? -4.434 -7.979 -12.927 1.00 88.38 99 GLY A C 1
ATOM 742 O O . GLY A 1 99 ? -3.523 -8.193 -13.722 1.00 88.38 99 GLY A O 1
ATOM 743 N N . VAL A 1 100 ? -5.483 -8.798 -12.795 1.00 87.25 100 VAL A N 1
ATOM 744 C CA . VAL A 1 100 ? -5.683 -9.989 -13.636 1.00 87.25 100 VAL A CA 1
ATOM 745 C C . VAL A 1 100 ? -5.906 -9.581 -15.090 1.00 87.25 100 VAL A C 1
ATOM 747 O O . VAL A 1 100 ? -5.221 -10.087 -15.970 1.00 87.25 100 VAL A O 1
ATOM 750 N N . LEU A 1 101 ? -6.791 -8.614 -15.342 1.00 88.81 101 LEU A N 1
ATOM 751 C CA . LEU A 1 101 ? -7.081 -8.121 -16.687 1.00 88.81 101 LEU A CA 1
ATOM 752 C C . LEU A 1 101 ? -5.825 -7.585 -17.386 1.00 88.81 101 LEU A C 1
ATOM 754 O O . LEU A 1 101 ? -5.577 -7.927 -18.537 1.00 88.81 101 LEU A O 1
ATOM 758 N N . LEU A 1 102 ? -5.013 -6.788 -16.685 1.00 85.62 102 LEU A N 1
ATOM 759 C CA . LEU A 1 102 ? -3.753 -6.261 -17.218 1.00 85.62 102 LEU A CA 1
ATOM 760 C C . LEU A 1 102 ? -2.707 -7.348 -17.474 1.00 85.62 102 LEU A C 1
ATOM 762 O O . LEU A 1 102 ? -1.805 -7.129 -18.271 1.00 85.62 102 LEU A O 1
ATOM 766 N N . ASN A 1 103 ? -2.791 -8.489 -16.787 1.00 82.88 103 ASN A N 1
ATOM 767 C CA . ASN A 1 103 ? -1.884 -9.606 -17.018 1.00 82.88 103 ASN A CA 1
ATOM 768 C C . ASN A 1 103 ? -2.327 -10.489 -18.191 1.00 82.88 103 ASN A C 1
ATOM 770 O O . ASN A 1 103 ? -1.472 -11.071 -18.844 1.00 82.88 103 ASN A O 1
ATOM 774 N N . LEU A 1 104 ? -3.634 -10.563 -18.460 1.00 82.88 104 LEU A N 1
ATOM 775 C CA . LEU A 1 104 ? -4.172 -11.241 -19.640 1.00 82.88 104 LEU A CA 1
ATOM 776 C C . LEU A 1 104 ? -4.013 -10.390 -20.905 1.00 82.88 104 LEU A C 1
ATOM 778 O O . LEU A 1 104 ? -3.813 -10.931 -21.983 1.00 82.88 104 LEU A O 1
ATOM 782 N N . TYR A 1 105 ? -4.122 -9.068 -20.811 1.00 82.25 105 TYR A N 1
ATOM 783 C CA . TYR A 1 105 ? -4.025 -8.192 -21.977 1.00 82.25 105 TYR A CA 1
ATOM 784 C C . TYR A 1 105 ? -2.569 -8.041 -22.468 1.00 82.25 105 TYR A C 1
ATOM 786 O O . TYR A 1 105 ? -1.687 -7.817 -21.636 1.00 82.25 105 TYR A O 1
ATOM 794 N N . PRO A 1 106 ? -2.291 -8.055 -23.790 1.00 76.81 106 PRO A N 1
ATOM 795 C CA . PRO A 1 106 ? -3.228 -8.159 -24.920 1.00 76.81 106 PRO A CA 1
ATOM 796 C C . PRO A 1 106 ? -3.442 -9.578 -25.467 1.00 76.81 106 PRO A C 1
ATOM 798 O O . PRO A 1 106 ? -4.323 -9.763 -26.301 1.00 76.81 106 PRO A O 1
ATOM 801 N N . GLU A 1 107 ? -2.646 -10.561 -25.048 1.00 76.44 107 GLU A N 1
ATOM 802 C CA . GLU A 1 107 ? -2.602 -11.881 -25.701 1.00 76.44 107 GLU A CA 1
ATOM 803 C C . GLU A 1 107 ? -3.705 -12.848 -25.234 1.00 76.44 107 GLU A C 1
ATOM 805 O O . GLU A 1 107 ? -3.992 -13.828 -25.912 1.00 76.44 107 GLU A O 1
ATOM 810 N N . PHE A 1 108 ? -4.358 -12.559 -24.104 1.00 75.00 108 PHE A N 1
ATOM 811 C CA . PHE A 1 108 ? -5.415 -13.354 -23.462 1.00 75.00 108 PHE A CA 1
ATOM 812 C C . PHE A 1 108 ? -5.065 -14.840 -23.269 1.00 75.00 108 PHE A C 1
ATOM 814 O O . PHE A 1 108 ? -5.955 -15.688 -23.193 1.00 75.00 108 PHE A O 1
ATOM 821 N N . ASP A 1 109 ? -3.777 -15.155 -23.132 1.00 74.00 109 ASP A N 1
ATOM 822 C CA . ASP A 1 109 ? -3.302 -16.510 -22.871 1.00 74.00 109 ASP A CA 1
ATOM 823 C C . ASP A 1 109 ? -3.322 -16.817 -21.366 1.00 74.00 109 ASP A C 1
ATOM 825 O O . ASP A 1 109 ? -2.591 -16.227 -20.569 1.00 74.00 109 ASP A O 1
ATOM 829 N N . ALA A 1 110 ? -4.159 -17.777 -20.970 1.00 68.31 110 ALA A N 1
ATOM 830 C CA . ALA A 1 110 ? -4.272 -18.231 -19.588 1.00 68.31 110 ALA A CA 1
ATOM 831 C C . ALA A 1 110 ? -3.022 -18.993 -19.091 1.00 68.31 110 ALA A C 1
ATOM 833 O O . ALA A 1 110 ? -2.835 -19.123 -17.880 1.00 68.31 110 ALA A O 1
ATOM 834 N N . GLY A 1 111 ? -2.164 -19.482 -19.995 1.00 65.75 111 GLY A N 1
ATOM 835 C CA . GLY A 1 111 ? -0.957 -20.248 -19.671 1.00 65.75 111 GLY A CA 1
ATOM 836 C C . GLY A 1 111 ? 0.212 -19.406 -19.150 1.00 65.75 111 GLY A C 1
ATOM 837 O O . GLY A 1 111 ? 1.052 -19.911 -18.406 1.00 65.75 111 GLY A O 1
ATOM 838 N N . THR A 1 112 ? 0.255 -18.111 -19.475 1.00 61.22 112 THR A N 1
ATOM 839 C CA . THR A 1 112 ? 1.317 -17.180 -19.044 1.00 61.22 112 THR A CA 1
ATOM 840 C C . THR A 1 112 ? 0.927 -16.341 -17.826 1.00 61.22 112 THR A C 1
ATOM 842 O O . THR A 1 112 ? 1.704 -15.492 -17.371 1.00 61.22 112 THR A O 1
ATOM 845 N N . VAL A 1 113 ? -0.259 -16.594 -17.256 1.00 61.75 113 VAL A N 1
ATOM 846 C CA . VAL A 1 113 ? -0.827 -15.769 -16.191 1.00 61.75 113 VAL A CA 1
ATOM 847 C C . VAL A 1 113 ? 0.015 -15.870 -14.925 1.00 61.75 113 VAL A C 1
ATOM 849 O O . VAL A 1 113 ? -0.030 -16.834 -14.157 1.00 61.75 113 VAL A O 1
ATOM 852 N N . ARG A 1 114 ? 0.761 -14.801 -14.653 1.00 65.62 114 ARG A N 1
ATOM 853 C CA . ARG A 1 114 ? 1.439 -14.601 -13.377 1.00 65.62 114 ARG A CA 1
ATOM 854 C C . ARG A 1 114 ? 0.414 -14.105 -12.367 1.00 65.62 114 ARG A C 1
ATOM 856 O O . ARG A 1 114 ? 0.260 -12.906 -12.148 1.00 65.62 114 ARG A O 1
ATOM 863 N N . LEU A 1 115 ? -0.233 -15.058 -11.695 1.00 65.94 115 LEU A N 1
ATOM 864 C CA . LEU A 1 115 ? -1.162 -14.809 -10.587 1.00 65.94 115 LEU A CA 1
ATOM 865 C C . LEU A 1 115 ? -0.642 -13.783 -9.549 1.00 65.94 115 LEU A C 1
ATOM 867 O O . LEU A 1 115 ? -1.413 -12.901 -9.165 1.00 65.94 115 LEU A O 1
ATOM 871 N N . PRO A 1 116 ? 0.635 -13.801 -9.102 1.00 74.00 116 PRO A N 1
ATOM 872 C CA . PRO A 1 116 ? 1.105 -12.885 -8.066 1.00 74.00 116 PRO A CA 1
ATOM 873 C C . PRO A 1 116 ? 1.709 -11.589 -8.641 1.00 74.00 116 PRO A C 1
ATOM 875 O O . PRO A 1 116 ? 2.847 -11.227 -8.317 1.00 74.00 116 PRO A O 1
ATOM 878 N N . GLY A 1 117 ? 0.954 -10.877 -9.480 1.00 83.50 117 GLY A N 1
ATOM 879 C CA . GLY A 1 117 ? 1.319 -9.539 -9.951 1.00 83.50 117 GLY A CA 1
ATOM 880 C C . GLY A 1 117 ? 1.304 -8.479 -8.838 1.00 83.50 117 GLY A C 1
ATOM 881 O O . GLY A 1 117 ? 0.786 -8.692 -7.737 1.00 83.50 117 GLY A O 1
ATOM 882 N N . VAL A 1 118 ? 1.901 -7.312 -9.110 1.00 87.25 118 VAL A N 1
ATOM 883 C CA . VAL A 1 118 ? 2.045 -6.229 -8.115 1.00 87.25 118 VAL A CA 1
ATOM 884 C C . VAL A 1 118 ? 0.679 -5.738 -7.622 1.00 87.25 118 VAL A C 1
ATOM 886 O O . VAL A 1 118 ? 0.482 -5.591 -6.416 1.00 87.25 118 VAL A O 1
ATOM 889 N N . LEU A 1 119 ? -0.289 -5.548 -8.527 1.00 89.00 119 LEU A N 1
ATOM 890 C CA . LEU A 1 119 ? -1.642 -5.102 -8.173 1.00 89.00 119 LEU A CA 1
ATOM 891 C C . LEU A 1 119 ? -2.375 -6.131 -7.308 1.00 89.00 119 LEU A C 1
ATOM 893 O O . LEU A 1 119 ? -3.006 -5.759 -6.322 1.00 89.00 119 LEU A O 1
ATOM 897 N N . GLN A 1 120 ? -2.252 -7.418 -7.635 1.00 91.38 120 GLN A N 1
ATOM 898 C CA . GLN A 1 120 ? -2.860 -8.517 -6.889 1.00 91.38 120 GLN A CA 1
ATOM 899 C C . GLN A 1 120 ? -2.295 -8.584 -5.468 1.00 91.38 120 GLN A C 1
ATOM 901 O O . GLN A 1 120 ? -3.057 -8.666 -4.506 1.00 91.38 120 GLN A O 1
ATOM 906 N N . ARG A 1 121 ? -0.969 -8.470 -5.311 1.00 91.75 121 ARG A N 1
ATOM 907 C CA . ARG A 1 121 ? -0.316 -8.431 -3.991 1.00 91.75 121 ARG A CA 1
ATOM 908 C C . ARG A 1 121 ? -0.798 -7.242 -3.160 1.00 91.75 121 ARG A C 1
ATOM 910 O O . ARG A 1 121 ? -1.168 -7.423 -2.003 1.00 91.75 121 ARG A O 1
ATOM 917 N N . ILE A 1 122 ? -0.856 -6.046 -3.753 1.00 92.50 122 ILE A N 1
ATOM 918 C CA . ILE A 1 122 ? -1.374 -4.849 -3.072 1.00 92.50 122 ILE A CA 1
ATOM 919 C C . ILE A 1 122 ? -2.842 -5.046 -2.680 1.00 92.50 122 ILE A C 1
ATOM 921 O O . ILE A 1 122 ? -3.221 -4.682 -1.571 1.00 92.50 122 ILE A O 1
ATOM 925 N N . ALA A 1 123 ? -3.662 -5.647 -3.546 1.00 93.31 123 ALA A N 1
ATOM 926 C CA . ALA A 1 123 ? -5.066 -5.926 -3.258 1.00 93.31 123 ALA A CA 1
ATOM 927 C C . ALA A 1 123 ? -5.238 -6.872 -2.062 1.00 93.31 123 ALA A C 1
ATOM 929 O O . ALA A 1 123 ? -6.044 -6.585 -1.177 1.00 93.31 123 ALA A O 1
ATOM 930 N N . VAL A 1 124 ? -4.459 -7.956 -2.000 1.00 93.31 124 VAL A N 1
ATOM 931 C CA . VAL A 1 124 ? -4.496 -8.917 -0.886 1.00 93.31 124 VAL A CA 1
ATOM 932 C C . VAL A 1 124 ? -4.075 -8.253 0.424 1.00 93.31 124 VAL A C 1
ATOM 934 O O . VAL A 1 124 ? -4.783 -8.365 1.425 1.00 93.31 124 VAL A O 1
ATOM 937 N N . VAL A 1 125 ? -2.970 -7.500 0.419 1.00 93.31 125 VAL A N 1
ATOM 938 C CA . VAL A 1 125 ? -2.502 -6.778 1.614 1.00 93.31 125 VAL A CA 1
ATOM 939 C C . VAL A 1 125 ? -3.531 -5.735 2.052 1.00 93.31 125 VAL A C 1
ATOM 941 O O . VAL A 1 125 ? -3.882 -5.672 3.228 1.00 93.31 125 VAL A O 1
ATOM 944 N N . PHE A 1 126 ? -4.085 -4.964 1.114 1.00 93.94 126 PHE A N 1
ATOM 945 C CA . PHE A 1 126 ? -5.121 -3.974 1.402 1.00 93.94 126 PHE A CA 1
ATOM 946 C C . PHE A 1 126 ? -6.383 -4.616 1.994 1.00 93.94 126 PHE A C 1
ATOM 948 O O . PHE A 1 126 ? -6.947 -4.082 2.949 1.00 93.94 126 PHE A O 1
ATOM 955 N N . ALA A 1 127 ? -6.809 -5.774 1.479 1.00 94.62 127 ALA A N 1
ATOM 956 C CA . ALA A 1 127 ? -7.921 -6.538 2.038 1.00 94.62 127 ALA A CA 1
ATOM 957 C C . ALA A 1 127 ? -7.627 -7.003 3.474 1.00 94.62 127 ALA A C 1
ATOM 959 O O . ALA A 1 127 ? -8.467 -6.820 4.357 1.00 94.62 127 ALA A O 1
ATOM 960 N N . GLY A 1 128 ? -6.422 -7.523 3.731 1.00 94.62 128 GLY A N 1
ATOM 961 C CA . GLY A 1 128 ? -5.968 -7.889 5.074 1.00 94.62 128 GLY A CA 1
ATOM 962 C C . GLY A 1 128 ? -5.985 -6.702 6.042 1.00 94.62 128 GLY A C 1
ATOM 963 O O . GLY A 1 128 ? -6.573 -6.788 7.120 1.00 94.62 128 GLY A O 1
ATOM 964 N N . CYS A 1 129 ? -5.440 -5.553 5.633 1.00 93.38 129 CYS A N 1
ATOM 965 C CA . CYS A 1 129 ? -5.481 -4.322 6.424 1.00 93.38 129 CYS A CA 1
ATOM 966 C C . CYS A 1 129 ? -6.917 -3.842 6.677 1.00 93.38 129 CYS A C 1
ATOM 968 O O . CYS A 1 129 ? -7.236 -3.433 7.789 1.00 93.38 129 CYS A O 1
ATOM 970 N N . ALA A 1 130 ? -7.802 -3.915 5.680 1.00 93.25 130 ALA A N 1
ATOM 971 C CA . ALA A 1 130 ? -9.205 -3.531 5.820 1.00 93.25 130 ALA A CA 1
ATOM 972 C C . ALA A 1 130 ? -9.988 -4.442 6.777 1.00 93.25 130 ALA A C 1
ATOM 974 O O . ALA A 1 130 ? -10.949 -3.997 7.407 1.00 93.25 130 ALA A O 1
ATOM 975 N N . LEU A 1 131 ? -9.583 -5.708 6.900 1.00 94.44 131 LEU A N 1
ATOM 976 C CA . LEU A 1 131 ? -10.132 -6.634 7.884 1.00 94.44 131 LEU A CA 1
ATOM 977 C C . LEU A 1 131 ? -9.580 -6.349 9.286 1.00 94.44 131 LEU A C 1
ATOM 979 O O . LEU A 1 131 ? -10.351 -6.279 10.243 1.00 94.44 131 LEU A O 1
ATOM 983 N N . ALA A 1 132 ? -8.271 -6.143 9.400 1.00 94.38 132 ALA A N 1
ATOM 984 C CA . ALA A 1 132 ? -7.587 -5.944 10.670 1.00 94.38 132 ALA A CA 1
ATOM 985 C C . ALA A 1 132 ? -7.910 -4.585 11.314 1.00 94.38 132 ALA A C 1
ATOM 987 O O . ALA A 1 132 ? -8.291 -4.531 12.479 1.00 94.38 132 ALA A O 1
ATOM 988 N N . TYR A 1 133 ? -7.814 -3.488 10.559 1.00 94.50 133 TYR A N 1
ATOM 989 C CA . TYR A 1 133 ? -7.830 -2.122 11.093 1.00 94.50 133 TYR A CA 1
ATOM 990 C C . TYR A 1 133 ? -9.099 -1.753 11.886 1.00 94.50 133 TYR A C 1
ATOM 992 O O . TYR A 1 133 ? -8.966 -1.237 12.989 1.00 94.50 133 TYR A O 1
ATOM 1000 N N . PRO A 1 134 ? -10.334 -2.047 11.426 1.00 93.12 134 PRO A N 1
ATOM 1001 C CA . PRO A 1 134 ? -11.538 -1.721 12.197 1.00 93.12 134 PRO A CA 1
ATOM 1002 C C . PRO A 1 134 ? -11.779 -2.642 13.405 1.00 93.12 134 PRO A C 1
ATOM 1004 O O . PRO A 1 134 ? -12.682 -2.378 14.200 1.00 93.12 134 PRO A O 1
ATOM 1007 N N . ARG A 1 135 ? -11.063 -3.773 13.495 1.00 93.44 135 ARG A N 1
ATOM 1008 C CA . ARG A 1 135 ? -11.288 -4.832 14.495 1.00 93.44 135 ARG A CA 1
ATOM 1009 C C . ARG A 1 135 ? -10.224 -4.839 15.584 1.00 93.44 135 ARG A C 1
ATOM 1011 O O . ARG A 1 135 ? -10.540 -5.144 16.729 1.00 93.44 135 ARG A O 1
ATOM 1018 N N . LEU A 1 136 ? -8.987 -4.522 15.222 1.00 93.56 136 LEU A N 1
ATOM 1019 C CA . LEU A 1 136 ? -7.835 -4.548 16.106 1.00 93.56 136 LEU A CA 1
ATOM 1020 C C . LEU A 1 136 ? -7.516 -3.133 16.588 1.00 93.56 136 LEU A C 1
ATOM 1022 O O . LEU A 1 136 ? -7.485 -2.189 15.804 1.00 93.56 136 LEU A O 1
ATOM 1026 N N . GLY A 1 137 ? -7.242 -2.997 17.885 1.00 91.38 137 GLY A N 1
ATOM 1027 C CA . GLY A 1 137 ? -6.636 -1.783 18.428 1.00 91.38 137 GLY A CA 1
ATOM 1028 C C . GLY A 1 137 ? -5.171 -1.626 17.988 1.00 91.38 137 GLY A C 1
ATOM 1029 O O . GLY A 1 137 ? -4.610 -2.539 17.374 1.00 91.38 137 GLY A O 1
ATOM 1030 N N . PRO A 1 138 ? -4.506 -0.516 18.354 1.00 90.56 138 PRO A N 1
ATOM 1031 C CA . PRO A 1 138 ? -3.117 -0.252 17.969 1.00 90.56 138 PRO A CA 1
ATOM 1032 C C . PRO A 1 138 ? -2.167 -1.380 18.393 1.00 90.56 138 PRO A C 1
ATOM 1034 O O . PRO A 1 138 ? -1.378 -1.843 17.578 1.00 90.56 138 PRO A O 1
ATOM 1037 N N . HIS A 1 139 ? -2.314 -1.901 19.617 1.00 94.44 139 HIS A N 1
ATOM 1038 C CA . HIS A 1 139 ? -1.521 -3.037 20.102 1.00 94.44 139 HIS A CA 1
ATOM 1039 C C . HIS A 1 139 ? -1.786 -4.335 19.328 1.00 94.44 139 HIS A C 1
ATOM 1041 O O . HIS A 1 139 ? -0.874 -5.122 19.104 1.00 94.44 139 HIS A O 1
ATOM 1047 N N . GLY A 1 140 ? -3.027 -4.563 18.888 1.00 94.06 140 GLY A N 1
ATOM 1048 C CA . GLY A 1 140 ? -3.366 -5.731 18.073 1.00 94.06 140 GLY A CA 1
ATOM 1049 C C . GLY A 1 140 ? -2.765 -5.639 16.670 1.00 94.06 140 GLY A C 1
ATOM 1050 O O . GLY A 1 140 ? -2.275 -6.634 16.140 1.00 94.06 140 GLY A O 1
ATOM 1051 N N . LEU A 1 141 ? -2.748 -4.439 16.084 1.00 93.94 141 LEU A N 1
ATOM 1052 C CA . LEU A 1 141 ? -2.113 -4.185 14.791 1.00 93.94 141 LEU A CA 1
ATOM 1053 C C . LEU A 1 141 ? -0.592 -4.349 14.862 1.00 93.94 141 LEU A C 1
ATOM 1055 O O . LEU A 1 141 ? -0.025 -5.009 13.994 1.00 93.94 141 LEU A O 1
ATOM 1059 N N . THR A 1 142 ? 0.063 -3.809 15.895 1.00 93.69 142 THR A N 1
ATOM 1060 C CA . THR A 1 142 ? 1.513 -3.980 16.077 1.00 93.69 142 THR A CA 1
ATOM 1061 C C . THR A 1 142 ? 1.876 -5.433 16.353 1.00 93.69 142 THR A C 1
ATOM 1063 O O . THR A 1 142 ? 2.817 -5.935 15.745 1.00 93.69 142 THR A O 1
ATOM 1066 N N . ALA A 1 143 ? 1.104 -6.140 17.185 1.00 95.94 143 ALA A N 1
ATOM 1067 C CA . ALA A 1 143 ? 1.297 -7.567 17.427 1.00 95.94 143 ALA A CA 1
ATOM 1068 C C . ALA A 1 143 ? 1.124 -8.392 16.144 1.00 95.94 143 ALA A C 1
ATOM 1070 O O . ALA A 1 143 ? 1.955 -9.245 15.852 1.00 95.94 143 ALA A O 1
ATOM 1071 N N . THR A 1 144 ? 0.098 -8.103 15.335 1.00 94.50 144 THR A N 1
ATOM 1072 C CA . THR A 1 144 ? -0.120 -8.785 14.047 1.00 94.50 144 THR A CA 1
ATOM 1073 C C . THR A 1 144 ? 1.028 -8.517 13.076 1.00 94.50 144 THR A C 1
ATOM 1075 O O . THR A 1 144 ? 1.525 -9.444 12.445 1.00 94.50 144 THR A O 1
ATOM 1078 N N . ALA A 1 145 ? 1.488 -7.267 12.969 1.00 93.50 145 ALA A N 1
ATOM 1079 C CA . ALA A 1 145 ? 2.624 -6.916 12.121 1.00 93.50 145 ALA A CA 1
ATOM 1080 C C . ALA A 1 145 ? 3.911 -7.622 12.578 1.00 93.50 145 ALA A C 1
ATOM 1082 O O . ALA A 1 145 ? 4.601 -8.224 11.757 1.00 93.50 145 ALA A O 1
ATOM 1083 N N . ALA A 1 146 ? 4.200 -7.612 13.882 1.00 95.88 146 ALA A N 1
ATOM 1084 C CA . ALA A 1 146 ? 5.347 -8.305 14.458 1.00 95.88 146 ALA A CA 1
ATOM 1085 C C . ALA A 1 146 ? 5.268 -9.822 14.231 1.00 95.88 146 ALA A C 1
ATOM 1087 O O . ALA A 1 146 ? 6.258 -10.424 13.827 1.00 95.88 146 ALA A O 1
ATOM 1088 N N . ALA A 1 147 ? 4.091 -10.428 14.412 1.00 95.94 147 ALA A N 1
ATOM 1089 C CA . ALA A 1 147 ? 3.867 -11.849 14.167 1.00 95.94 147 ALA A CA 1
ATOM 1090 C C . ALA A 1 147 ? 4.059 -12.222 12.690 1.00 95.94 147 ALA A C 1
ATOM 1092 O O . ALA A 1 147 ? 4.682 -13.238 12.401 1.00 95.94 147 ALA A O 1
ATOM 1093 N N . LEU A 1 148 ? 3.584 -11.396 11.751 1.00 94.50 148 LEU A N 1
ATOM 1094 C CA . LEU A 1 148 ? 3.802 -11.614 10.317 1.00 94.50 148 LEU A CA 1
ATOM 1095 C C . LEU A 1 148 ? 5.283 -11.504 9.942 1.00 94.50 148 LEU A C 1
ATOM 1097 O O . LEU A 1 148 ? 5.774 -12.327 9.175 1.00 94.50 148 LEU A O 1
ATOM 1101 N N . ILE A 1 149 ? 6.001 -10.522 10.494 1.00 94.44 149 ILE A N 1
ATOM 1102 C CA . ILE A 1 149 ? 7.440 -10.347 10.254 1.00 94.44 149 ILE A CA 1
ATOM 1103 C C . ILE A 1 149 ? 8.228 -11.521 10.840 1.00 94.44 149 ILE A C 1
ATOM 1105 O O . ILE A 1 149 ? 9.044 -12.113 10.139 1.00 94.44 149 ILE A O 1
ATOM 1109 N N . ALA A 1 150 ? 7.967 -11.885 12.096 1.00 95.75 150 ALA A N 1
ATOM 1110 C CA . ALA A 1 150 ? 8.632 -13.000 12.762 1.00 95.75 150 ALA A CA 1
ATOM 1111 C C . ALA A 1 150 ? 8.318 -14.334 12.073 1.00 95.75 150 ALA A C 1
ATOM 1113 O O . ALA A 1 150 ? 9.223 -15.123 11.824 1.00 95.75 150 ALA A O 1
ATOM 1114 N N . GLY A 1 151 ? 7.054 -14.560 11.706 1.00 95.50 151 GLY A N 1
ATOM 1115 C CA . GLY A 1 151 ? 6.619 -15.745 10.974 1.00 95.50 151 GLY A CA 1
ATOM 1116 C C . GLY A 1 151 ? 7.268 -15.841 9.596 1.00 95.50 151 GLY A C 1
ATOM 1117 O O . GLY A 1 151 ? 7.775 -16.897 9.236 1.00 95.50 151 GLY A O 1
ATOM 1118 N N . TYR A 1 152 ? 7.331 -14.738 8.846 1.00 93.50 152 TYR A N 1
ATOM 1119 C CA . TYR A 1 152 ? 8.034 -14.705 7.564 1.00 93.50 152 TYR A CA 1
ATOM 1120 C C . TYR A 1 152 ? 9.544 -14.927 7.723 1.00 93.50 152 TYR A C 1
ATOM 1122 O O . TYR A 1 152 ? 10.133 -15.683 6.958 1.00 93.50 152 TYR A O 1
ATOM 1130 N N . GLY A 1 153 ? 10.167 -14.329 8.742 1.00 92.69 153 GLY A N 1
ATOM 1131 C CA . GLY A 1 153 ? 11.579 -14.551 9.058 1.00 92.69 153 GLY A CA 1
ATOM 1132 C C . GLY A 1 153 ? 11.879 -16.006 9.426 1.00 92.69 153 GLY A C 1
ATOM 1133 O O . GLY A 1 153 ? 12.861 -16.568 8.952 1.00 92.69 153 GLY A O 1
ATOM 1134 N N . ALA A 1 154 ? 11.003 -16.645 10.204 1.00 94.12 154 ALA A N 1
ATOM 1135 C CA . ALA A 1 154 ? 11.097 -18.070 10.502 1.00 94.12 154 ALA A CA 1
ATOM 1136 C C . ALA A 1 154 ? 10.896 -18.923 9.240 1.00 94.12 154 ALA A C 1
ATOM 1138 O O . ALA A 1 154 ? 11.642 -19.863 9.009 1.00 94.12 154 ALA A O 1
ATOM 1139 N N . LEU A 1 155 ? 9.956 -18.579 8.362 1.00 94.81 155 LEU A N 1
ATOM 1140 C CA . LEU A 1 155 ? 9.832 -19.287 7.088 1.00 94.81 155 LEU A CA 1
ATOM 1141 C C . LEU A 1 155 ? 11.113 -19.173 6.256 1.00 94.81 155 LEU A C 1
ATOM 1143 O O . LEU A 1 155 ? 11.582 -20.180 5.756 1.00 94.81 155 LEU A O 1
ATOM 1147 N N . LEU A 1 156 ? 11.731 -17.996 6.161 1.00 90.12 156 LEU A N 1
ATOM 1148 C CA . LEU A 1 156 ? 12.983 -17.834 5.412 1.00 90.12 156 LEU A CA 1
ATOM 1149 C C . LEU A 1 1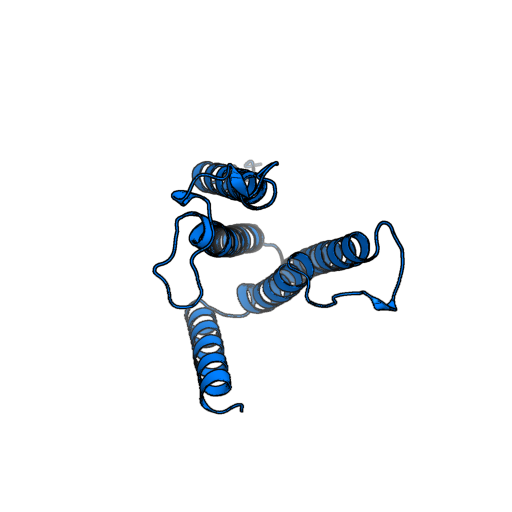56 ? 14.178 -18.571 6.027 1.00 90.12 156 LEU A C 1
ATOM 1151 O O . LEU A 1 156 ? 15.074 -18.977 5.297 1.00 90.12 156 LEU A O 1
ATOM 1155 N N . ALA A 1 157 ? 14.227 -18.703 7.353 1.00 91.50 157 ALA A N 1
ATOM 1156 C CA . ALA A 1 157 ? 15.339 -19.367 8.028 1.00 91.50 157 ALA A CA 1
ATOM 1157 C C . ALA A 1 157 ? 15.202 -20.899 8.067 1.00 91.50 157 ALA A C 1
ATOM 1159 O O . ALA A 1 157 ? 16.209 -21.585 8.217 1.00 91.50 157 ALA A O 1
ATOM 1160 N N . TRP A 1 158 ? 13.978 -21.428 7.963 1.00 91.12 158 TRP A N 1
ATOM 1161 C CA . TRP A 1 158 ? 13.688 -22.850 8.188 1.00 91.12 158 TRP A CA 1
ATOM 1162 C C . TRP A 1 158 ? 13.037 -23.551 6.989 1.00 91.12 158 TRP A C 1
ATOM 1164 O O . TRP A 1 158 ? 12.971 -24.780 6.979 1.00 91.12 158 TRP A O 1
ATOM 1174 N N . ALA A 1 159 ? 12.547 -22.811 5.991 1.00 80.50 159 ALA A N 1
ATOM 1175 C CA . ALA A 1 159 ? 12.150 -23.396 4.717 1.00 80.50 159 ALA A CA 1
ATOM 1176 C C . ALA A 1 159 ? 13.398 -23.595 3.833 1.00 80.50 159 ALA A C 1
ATOM 1178 O O . ALA A 1 159 ? 14.219 -22.679 3.753 1.00 80.50 159 ALA A O 1
ATOM 1179 N N . PRO A 1 160 ? 13.557 -24.777 3.211 1.00 64.81 160 PRO A N 1
ATOM 1180 C CA . PRO A 1 160 ? 14.667 -25.080 2.310 1.00 64.81 160 PRO A CA 1
ATOM 1181 C C . PRO A 1 160 ? 14.629 -24.274 1.004 1.00 64.81 160 PRO A C 1
ATOM 1183 O O . PRO A 1 160 ? 13.524 -23.852 0.584 1.00 64.81 160 PRO A O 1
#

Foldseek 3Di:
DDDDPDDDDDVVLVVQLVVLVVLLCCLVPVVDPVPDDPLSHADDPVDDGGPVNVSVVSNLVSLLVVLLSVLVVCVVVVHDLVVQLVVQLVVLVVLLVVQQVVQCPPVNDPVRGPNPDPSNVSSVVSNVCSVDNSPDDPVRVVVVVVCVVVVVVCCVVPPD

pLDDT: mean 87.45, std 10.32, range [41.41, 95.94]

Sequence (160 aa):
MTAPPPTTRLASVDALRGLTMAAMIVVNNPGSWSAMHPWLRHAPWGGWPRPADLIFPTFLFLVGVSTALALGRRLDAGASRADVTRAALRRAGGLFLLGVLLNLYPEFDAGTVRLPGVLQRIAVVFAGCALAYPRLGPHGLTATAAALIAGYGALLAWAP

Secondary structure (DSSP, 8-state):
-PPPPP----HHHHHHHHHHHHHHHHHH--S-TTSS-GGGSPPPTTSPPPHHHHHHHHHHHHHHHHHHHHHHHHHHTT--HHHHHHHHHHHHHHHHHHHHHHHHTTT--GGG--TT-HHHHHHHHHHHHHHHTTTS-HHHHHHHHHHHHHHHHHHHHH--